Protein AF-A0A2E4FRW7-F1 (afdb_monomer)

Mean predicted aligned error: 6.84 Å

Secondary structure (DSSP, 8-state):
-HHHHHHHHHHHHHHHHHHHHHHHTTSS-HHHHHHHHHHHHHHHHHHHHHHHHHHHHHHHHHHHHHS-S----

Radius of gyration: 20.8 Å; Cα contacts (8 Å, |Δi|>4): 38; chains: 1; bounding box: 48×14×62 Å

Foldseek 3Di:
DLVVLVVQLVVLVVQLVVQVVCVVVVNHDPVSNVVSVVSNVVSVVVNVVVVVVVVVVVVVVVVVVPPDPPPDD

pLDDT: mean 90.12, std 12.98, range [47.25, 98.62]

Sequence (73 aa):
MTGAARASRILGERRLAAEQRRFEVGLSNTFFIAQAQRDLALDRNREQSAILDYTRSLVDFDAVQQIPLGGGS

Structure (mmCIF, N/CA/C/O backbone):
data_AF-A0A2E4FRW7-F1
#
_entry.id   AF-A0A2E4FRW7-F1
#
loop_
_atom_site.group_PDB
_atom_site.id
_atom_site.type_symbol
_atom_site.label_atom_id
_atom_site.label_alt_id
_atom_site.label_comp_id
_atom_site.label_asym_id
_atom_site.label_entity_id
_atom_site.label_seq_id
_atom_site.pdbx_PDB_ins_code
_atom_site.Cartn_x
_atom_site.Cartn_y
_atom_site.Cartn_z
_atom_site.occupancy
_atom_site.B_iso_or_equiv
_atom_site.auth_seq_id
_atom_site.auth_comp_id
_atom_site.auth_asym_id
_atom_site.auth_atom_id
_atom_site.pdbx_PDB_model_num
ATOM 1 N N . MET A 1 1 ? 14.492 -4.563 -7.311 1.00 67.25 1 MET A N 1
ATOM 2 C CA . MET A 1 1 ? 13.403 -3.660 -6.862 1.00 67.25 1 MET A CA 1
ATOM 3 C C . MET A 1 1 ? 12.055 -4.368 -6.706 1.00 67.25 1 MET A C 1
ATOM 5 O O . MET A 1 1 ? 11.377 -4.115 -5.718 1.00 67.25 1 MET A O 1
ATOM 9 N N . THR A 1 2 ? 11.693 -5.310 -7.584 1.00 80.19 2 THR A N 1
ATOM 10 C CA . THR A 1 2 ? 10.450 -6.113 -7.492 1.00 80.19 2 THR A CA 1
ATOM 11 C C . THR A 1 2 ? 10.248 -6.821 -6.142 1.00 80.19 2 THR A C 1
ATOM 13 O O . THR A 1 2 ? 9.155 -6.778 -5.587 1.00 80.19 2 THR A O 1
ATOM 16 N N . GLY A 1 3 ? 11.302 -7.408 -5.558 1.00 87.31 3 GLY A N 1
ATOM 17 C CA . GLY A 1 3 ? 11.221 -8.084 -4.252 1.00 87.31 3 GLY A CA 1
ATOM 18 C C . GLY A 1 3 ? 10.829 -7.166 -3.085 1.00 87.31 3 GLY A 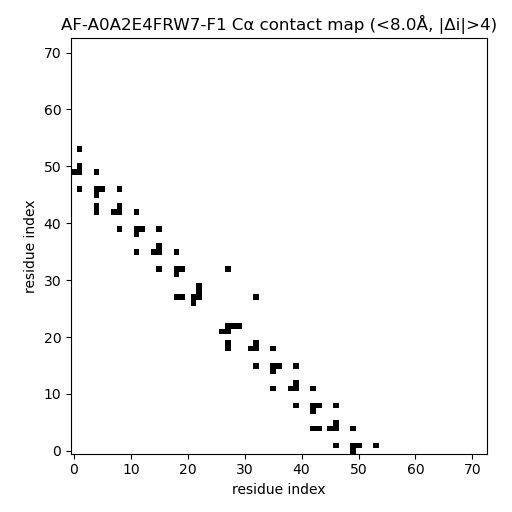C 1
ATOM 19 O O . GLY A 1 3 ? 10.033 -7.562 -2.237 1.00 87.31 3 GLY A O 1
ATOM 20 N N . ALA A 1 4 ? 11.323 -5.924 -3.072 1.00 90.06 4 ALA A N 1
ATOM 21 C CA . ALA A 1 4 ? 10.966 -4.936 -2.052 1.00 90.06 4 ALA A CA 1
ATOM 22 C C . ALA A 1 4 ? 9.514 -4.456 -2.216 1.00 90.06 4 ALA A C 1
ATOM 24 O O . ALA A 1 4 ? 8.781 -4.372 -1.234 1.00 90.06 4 ALA A O 1
ATOM 25 N N . ALA A 1 5 ? 9.073 -4.219 -3.457 1.00 92.31 5 ALA A N 1
ATOM 26 C CA . ALA A 1 5 ? 7.692 -3.832 -3.740 1.00 92.31 5 ALA A CA 1
ATOM 27 C C . ALA A 1 5 ? 6.694 -4.938 -3.345 1.00 92.31 5 ALA A C 1
ATOM 29 O O . ALA A 1 5 ? 5.692 -4.669 -2.683 1.00 92.31 5 ALA A O 1
ATOM 30 N N . ARG A 1 6 ? 7.030 -6.203 -3.633 1.00 94.19 6 ARG A N 1
ATOM 31 C CA . ARG A 1 6 ? 6.257 -7.370 -3.187 1.00 94.19 6 ARG A CA 1
ATOM 32 C C . ARG A 1 6 ? 6.181 -7.472 -1.664 1.00 94.19 6 ARG A C 1
ATOM 34 O O . ARG A 1 6 ? 5.111 -7.738 -1.119 1.00 94.19 6 ARG A O 1
ATOM 41 N N . ALA A 1 7 ? 7.302 -7.269 -0.970 1.00 96.00 7 ALA A N 1
ATOM 42 C CA . ALA A 1 7 ? 7.331 -7.280 0.491 1.00 96.00 7 ALA A CA 1
ATOM 43 C C . ALA A 1 7 ? 6.441 -6.175 1.089 1.00 96.00 7 ALA A C 1
ATOM 45 O O . ALA A 1 7 ? 5.707 -6.445 2.041 1.00 96.00 7 ALA A O 1
ATOM 46 N N . SER A 1 8 ? 6.444 -4.975 0.490 1.00 95.12 8 SER A N 1
ATOM 47 C CA . SER A 1 8 ? 5.564 -3.868 0.892 1.00 95.12 8 SER A CA 1
ATOM 48 C C . SER A 1 8 ? 4.091 -4.247 0.761 1.00 95.12 8 SER A C 1
ATOM 50 O O . SER A 1 8 ? 3.357 -4.164 1.744 1.00 95.12 8 SER A O 1
ATOM 52 N N . ARG A 1 9 ? 3.672 -4.799 -0.391 1.00 97.31 9 ARG A N 1
ATOM 53 C CA . ARG A 1 9 ? 2.289 -5.269 -0.576 1.00 97.31 9 ARG A CA 1
ATOM 54 C C . ARG A 1 9 ? 1.888 -6.295 0.484 1.00 97.31 9 ARG A C 1
ATOM 56 O O . ARG A 1 9 ? 0.818 -6.168 1.073 1.00 97.31 9 ARG A O 1
ATOM 63 N N . ILE A 1 10 ? 2.729 -7.298 0.748 1.00 98.00 10 ILE A N 1
ATOM 64 C CA . ILE A 1 10 ? 2.434 -8.341 1.748 1.00 98.00 10 ILE A CA 1
ATOM 65 C C . ILE A 1 10 ? 2.276 -7.728 3.147 1.00 98.00 10 ILE A C 1
ATOM 67 O O . ILE A 1 10 ? 1.387 -8.123 3.905 1.00 98.00 10 ILE A O 1
ATOM 71 N 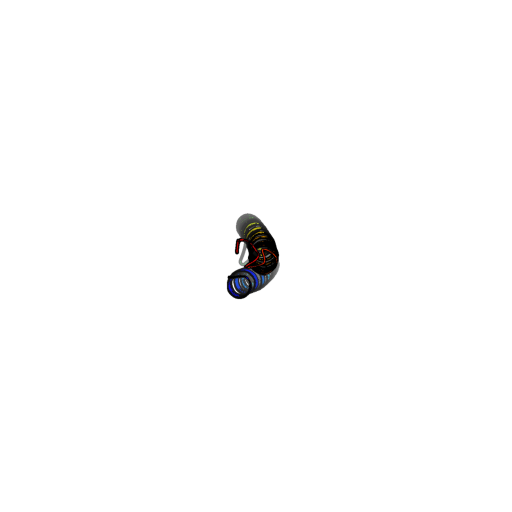N . LEU A 1 11 ? 3.119 -6.756 3.506 1.00 97.69 11 LEU A N 1
ATOM 72 C CA . LEU A 1 11 ? 2.985 -6.024 4.764 1.00 97.69 11 LEU A CA 1
ATOM 73 C C . LEU A 1 11 ? 1.676 -5.219 4.810 1.00 97.69 11 LEU A C 1
ATOM 75 O O . LEU A 1 11 ? 0.985 -5.251 5.831 1.00 97.69 11 LEU A O 1
ATOM 79 N N . GLY A 1 12 ? 1.310 -4.548 3.716 1.00 98.00 12 GLY A N 1
ATOM 80 C CA . GLY A 1 12 ? 0.046 -3.822 3.575 1.00 98.00 12 GLY A CA 1
ATOM 81 C C . GLY A 1 12 ? -1.181 -4.725 3.743 1.00 98.00 12 GLY A C 1
ATOM 82 O O . GLY A 1 12 ? -2.108 -4.377 4.471 1.00 98.00 12 GLY A O 1
ATOM 83 N N . GLU A 1 13 ? -1.161 -5.928 3.163 1.00 98.50 13 GLU A N 1
ATOM 84 C CA . GLU A 1 13 ? -2.233 -6.925 3.312 1.00 98.50 13 GLU A CA 1
ATOM 85 C C . GLU A 1 13 ? -2.400 -7.361 4.770 1.00 98.50 13 GLU A C 1
ATOM 87 O O . GLU A 1 13 ? -3.518 -7.417 5.286 1.00 98.50 13 GLU A O 1
ATOM 92 N N . ARG A 1 14 ? -1.285 -7.607 5.469 1.00 98.50 14 ARG A N 1
ATOM 93 C CA . ARG A 1 14 ? -1.301 -7.952 6.898 1.00 98.50 14 ARG A CA 1
ATOM 94 C C . ARG A 1 14 ? -1.815 -6.802 7.759 1.00 98.50 14 ARG A C 1
ATOM 96 O O . ARG A 1 14 ? -2.566 -7.055 8.698 1.00 98.50 14 ARG A O 1
ATOM 103 N N . ARG A 1 15 ? -1.441 -5.556 7.445 1.00 97.94 15 ARG A N 1
ATOM 104 C CA . ARG A 1 15 ? -1.948 -4.361 8.140 1.00 97.94 15 ARG A CA 1
ATOM 105 C C . ARG A 1 15 ? -3.452 -4.211 7.970 1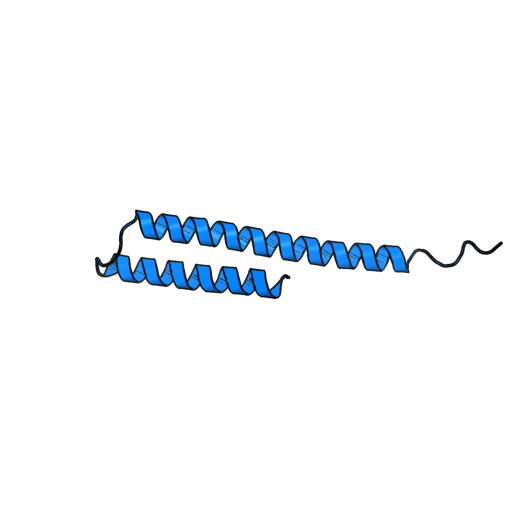.00 97.94 15 ARG A C 1
ATOM 107 O O . ARG A 1 15 ? -4.142 -4.038 8.967 1.00 97.94 15 ARG A O 1
ATOM 114 N N . LEU A 1 16 ? -3.963 -4.341 6.746 1.00 98.62 16 LEU A N 1
ATOM 115 C CA . LEU A 1 16 ? -5.401 -4.281 6.493 1.00 98.62 16 LEU A CA 1
ATOM 116 C C . LEU A 1 16 ? -6.152 -5.381 7.258 1.00 98.62 16 LEU A C 1
ATOM 118 O O . LEU A 1 16 ? -7.144 -5.096 7.923 1.00 98.62 16 LEU A O 1
ATOM 122 N N . ALA A 1 17 ? -5.648 -6.617 7.228 1.00 98.50 17 ALA A N 1
ATOM 123 C CA . ALA A 1 17 ? -6.243 -7.720 7.980 1.00 98.50 17 ALA A CA 1
ATOM 124 C C . ALA A 1 17 ? -6.229 -7.473 9.500 1.00 98.50 17 ALA A C 1
ATOM 126 O O . ALA A 1 17 ? -7.191 -7.805 10.191 1.00 98.50 17 ALA A O 1
ATOM 127 N N . ALA A 1 18 ? -5.154 -6.883 10.032 1.00 98.38 18 ALA A N 1
ATOM 128 C CA . ALA A 1 18 ? -5.060 -6.531 11.444 1.00 98.38 18 ALA A CA 1
ATOM 129 C C . ALA A 1 18 ? -6.054 -5.425 11.830 1.00 98.38 18 ALA A C 1
ATOM 131 O O . ALA A 1 18 ? -6.747 -5.565 12.835 1.00 98.38 18 ALA A O 1
ATOM 132 N N . GLU A 1 19 ? -6.169 -4.363 11.030 1.00 98.38 19 GLU A N 1
ATOM 133 C CA . GLU A 1 19 ? -7.126 -3.281 11.288 1.00 98.38 19 GLU A CA 1
ATOM 134 C C . GLU A 1 19 ? -8.576 -3.762 11.206 1.00 98.38 19 GLU A C 1
ATOM 136 O O . GLU A 1 19 ? -9.385 -3.395 12.056 1.00 98.38 19 GLU A O 1
ATOM 141 N N . GLN A 1 20 ? -8.890 -4.663 10.271 1.00 98.31 20 GLN A N 1
ATOM 142 C CA . GLN A 1 20 ? -10.217 -5.269 10.179 1.00 98.31 20 GLN A CA 1
ATOM 143 C C . GLN A 1 20 ? -10.571 -6.065 11.447 1.00 98.31 20 GLN A C 1
ATOM 145 O O . GLN A 1 20 ? -11.635 -5.859 12.025 1.00 98.31 20 GLN A O 1
ATOM 150 N N . ARG A 1 21 ? -9.646 -6.896 11.947 1.00 98.31 21 ARG A N 1
ATOM 151 C CA . ARG A 1 21 ? -9.842 -7.642 13.205 1.00 98.31 21 ARG A CA 1
ATOM 152 C C . ARG A 1 21 ? -9.985 -6.721 14.410 1.00 98.31 21 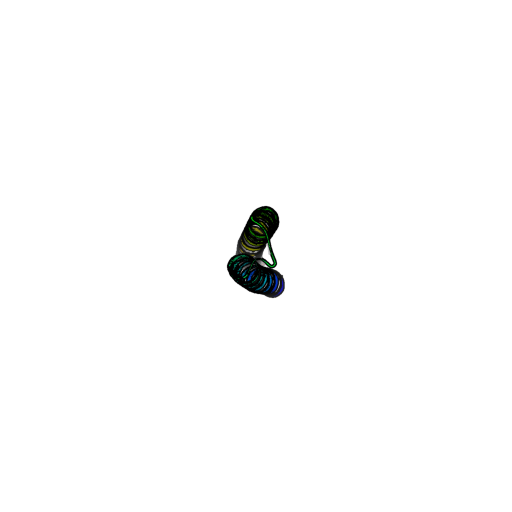ARG A C 1
ATOM 154 O O . ARG A 1 21 ? -10.804 -6.972 15.284 1.00 98.31 21 ARG A O 1
ATOM 161 N N . ARG A 1 22 ? -9.190 -5.648 14.474 1.00 98.31 22 ARG A N 1
ATOM 162 C CA . ARG A 1 22 ? -9.296 -4.649 15.548 1.00 98.31 22 ARG A CA 1
ATOM 163 C C . ARG A 1 22 ? -10.643 -3.940 15.509 1.00 98.31 22 ARG A C 1
ATOM 165 O O . ARG A 1 22 ? -11.21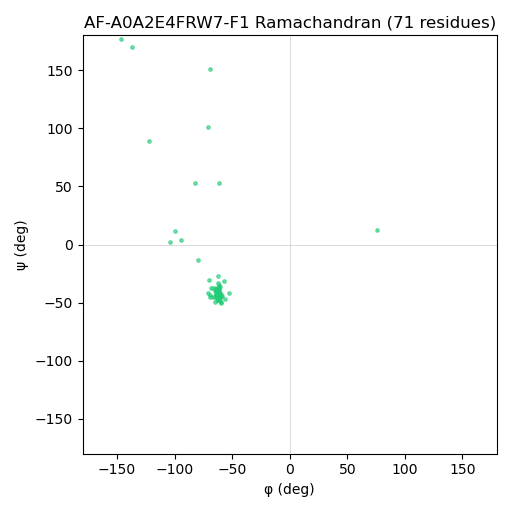4 -3.703 16.564 1.00 98.31 22 ARG A O 1
ATOM 172 N N . PHE A 1 23 ? -11.151 -3.620 14.323 1.00 98.25 23 PHE A N 1
ATOM 173 C CA . PHE A 1 23 ? -12.469 -3.017 14.154 1.00 98.25 23 PHE A CA 1
ATOM 174 C C . PHE A 1 23 ? -13.590 -3.945 14.632 1.00 98.25 23 PHE A C 1
ATOM 176 O O . PHE A 1 23 ? -14.465 -3.498 15.368 1.00 98.25 23 PHE A O 1
ATOM 183 N N . GLU A 1 24 ? -13.522 -5.238 14.301 1.00 98.00 24 GLU A N 1
ATOM 184 C CA . GLU A 1 24 ? -14.498 -6.252 14.739 1.00 98.00 24 GLU A CA 1
ATOM 185 C C . GLU A 1 24 ? -14.626 -6.349 16.268 1.00 98.00 24 GLU A C 1
ATOM 187 O O . GLU A 1 24 ? -15.714 -6.612 16.774 1.00 98.00 24 GLU A O 1
ATOM 192 N N . VAL A 1 25 ? -13.542 -6.090 17.008 1.00 98.25 25 VAL A N 1
ATOM 193 C CA . VAL A 1 25 ? -13.533 -6.078 18.484 1.00 98.25 25 VAL A CA 1
ATOM 194 C C . VAL A 1 25 ? -13.619 -4.668 19.092 1.00 98.25 25 VAL A C 1
ATOM 196 O O . VAL A 1 25 ? -13.385 -4.498 20.287 1.00 98.25 25 VAL A O 1
ATOM 199 N N . GLY A 1 26 ? -13.922 -3.640 18.291 1.00 97.44 26 GLY A N 1
ATOM 200 C CA . GLY A 1 26 ? -14.099 -2.256 18.756 1.00 97.44 26 GLY A CA 1
ATOM 201 C C . GLY A 1 26 ? -12.808 -1.493 19.093 1.00 97.44 26 GLY A C 1
ATOM 202 O O . GLY A 1 26 ? -12.862 -0.416 19.679 1.00 97.44 26 GLY A O 1
ATOM 203 N N . LEU A 1 27 ? -11.640 -2.019 18.716 1.00 97.44 27 LEU A N 1
ATOM 204 C CA . LEU A 1 27 ? -10.315 -1.421 1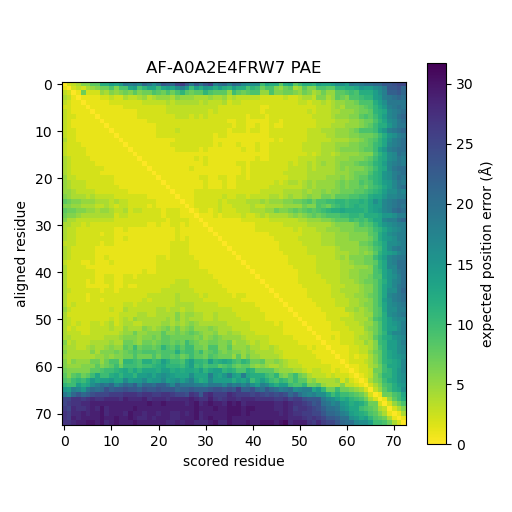8.942 1.00 97.44 27 LEU A CA 1
ATOM 205 C C . LEU A 1 27 ? -9.796 -0.587 17.753 1.00 97.44 27 LEU A C 1
ATOM 207 O O . LEU A 1 27 ? -8.644 -0.139 17.775 1.00 97.44 27 LEU A O 1
ATOM 211 N N . SER A 1 28 ? -10.598 -0.426 16.698 1.00 97.12 28 SER A N 1
ATOM 212 C CA . SER A 1 28 ? -10.307 0.407 15.523 1.00 97.12 28 SER A CA 1
ATOM 213 C C . SER A 1 28 ? -11.596 1.030 14.970 1.00 97.12 28 SER A C 1
ATOM 215 O O . SER A 1 28 ? -12.687 0.776 15.479 1.00 97.12 28 SER A O 1
ATOM 217 N N . ASN A 1 29 ? -11.481 1.865 13.938 1.00 97.06 29 ASN A N 1
ATOM 218 C CA . ASN A 1 29 ? -12.599 2.546 13.286 1.00 97.06 29 ASN A CA 1
ATOM 219 C C . ASN A 1 29 ? -12.463 2.510 11.752 1.00 97.06 29 ASN A C 1
ATOM 221 O O . ASN A 1 29 ? -11.422 2.151 11.196 1.00 97.06 29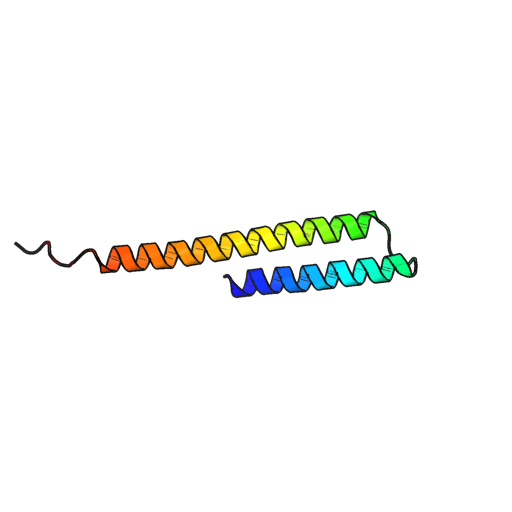 ASN A O 1
ATOM 225 N N . THR A 1 30 ? -13.525 2.911 11.053 1.00 97.00 30 THR A N 1
ATOM 226 C CA . THR A 1 30 ? -13.581 2.889 9.583 1.00 97.00 30 THR A CA 1
ATOM 227 C C . THR A 1 30 ? -12.543 3.792 8.917 1.00 97.00 30 THR A C 1
ATOM 229 O O . THR A 1 30 ? -12.103 3.488 7.809 1.00 97.00 30 THR A O 1
ATOM 232 N N . PHE A 1 31 ? -12.099 4.866 9.579 1.00 98.06 31 PHE A N 1
ATOM 233 C CA . PHE A 1 31 ? -11.041 5.733 9.060 1.00 98.06 31 PHE A CA 1
ATOM 234 C C . PHE A 1 31 ? -9.707 4.983 8.933 1.00 98.06 31 PHE A C 1
ATOM 236 O O . PHE A 1 31 ? -9.065 5.068 7.883 1.00 98.06 31 PHE A O 1
ATOM 243 N N . PHE A 1 32 ? -9.320 4.196 9.944 1.00 97.88 32 PHE A N 1
ATOM 244 C CA . PHE A 1 32 ? -8.086 3.403 9.903 1.00 97.88 32 PHE A CA 1
ATOM 245 C C . PHE A 1 32 ? -8.147 2.264 8.883 1.00 97.88 32 PHE A C 1
ATOM 247 O O . PHE A 1 32 ? -7.168 2.040 8.169 1.00 97.88 32 PHE A O 1
ATOM 254 N N . ILE A 1 33 ? -9.302 1.606 8.730 1.00 98.31 33 ILE A N 1
ATOM 255 C CA . ILE A 1 33 ? -9.507 0.621 7.655 1.00 98.31 33 ILE A CA 1
ATOM 256 C C . ILE A 1 33 ? -9.328 1.286 6.289 1.00 98.31 33 ILE A C 1
ATOM 258 O O . ILE A 1 33 ? -8.555 0.800 5.463 1.00 98.31 33 ILE A O 1
ATOM 262 N N . ALA A 1 34 ? -9.995 2.418 6.052 1.00 98.44 34 ALA A N 1
ATOM 263 C CA . ALA A 1 34 ? -9.899 3.128 4.781 1.00 98.44 34 ALA A CA 1
ATOM 264 C C . ALA A 1 34 ? -8.463 3.599 4.498 1.00 98.44 34 ALA A C 1
ATOM 266 O O . ALA A 1 34 ? -8.018 3.574 3.351 1.00 98.44 34 ALA A O 1
ATOM 267 N N . GLN A 1 35 ? -7.714 3.999 5.530 1.00 98.19 35 GLN A N 1
ATOM 268 C CA . GLN A 1 35 ? -6.297 4.327 5.396 1.00 98.19 35 GLN A CA 1
ATOM 269 C C . GLN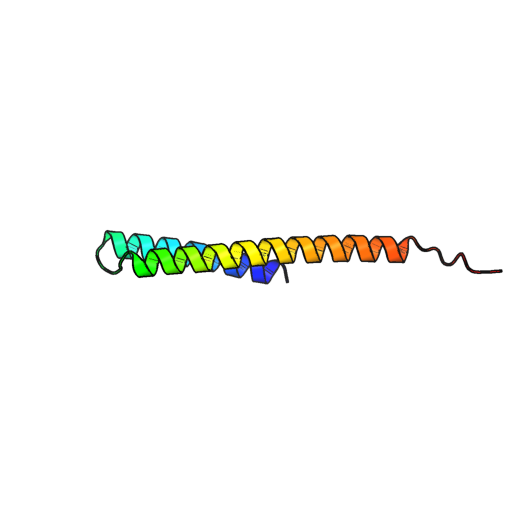 A 1 35 ? -5.466 3.101 4.998 1.00 98.19 35 GLN A C 1
ATOM 271 O O . GLN A 1 35 ? -4.747 3.166 4.005 1.00 98.19 35 GLN A O 1
ATOM 276 N N . ALA A 1 36 ? -5.626 1.968 5.686 1.00 98.38 36 ALA A N 1
ATOM 277 C CA . ALA A 1 36 ? -4.917 0.734 5.350 1.00 98.38 36 ALA A CA 1
ATOM 278 C C . ALA A 1 36 ? -5.246 0.230 3.930 1.00 98.38 36 ALA A C 1
ATOM 280 O O . ALA A 1 36 ? -4.366 -0.262 3.225 1.00 98.38 36 ALA A O 1
ATOM 281 N N . GLN A 1 37 ? -6.495 0.390 3.481 1.00 98.44 37 GLN A N 1
ATOM 282 C CA . GLN A 1 37 ? -6.909 0.069 2.111 1.00 98.44 37 GLN A CA 1
ATOM 283 C C . GLN A 1 37 ? -6.233 0.973 1.073 1.00 98.44 37 GLN A C 1
ATOM 285 O O . GLN A 1 37 ? -5.744 0.469 0.060 1.00 98.44 37 GLN A O 1
ATOM 290 N N . ARG A 1 38 ? -6.178 2.292 1.317 1.00 98.56 38 ARG A N 1
ATOM 291 C CA . ARG A 1 38 ? -5.481 3.244 0.432 1.00 98.56 38 ARG A CA 1
ATOM 292 C C . ARG A 1 38 ? -3.990 2.930 0.338 1.00 98.56 38 ARG A C 1
ATOM 294 O O . ARG A 1 38 ? -3.458 2.868 -0.767 1.00 98.56 38 ARG A O 1
ATOM 301 N N . ASP A 1 39 ? -3.345 2.680 1.473 1.00 98.00 39 ASP A N 1
ATOM 302 C CA . ASP A 1 39 ? -1.918 2.351 1.523 1.00 98.00 39 ASP A CA 1
ATOM 303 C C . ASP A 1 39 ? -1.624 1.052 0.754 1.00 98.00 39 ASP A C 1
ATOM 305 O O . ASP A 1 39 ? -0.713 1.007 -0.073 1.00 98.00 39 ASP A O 1
ATOM 309 N N . LEU A 1 40 ? -2.453 0.015 0.932 1.00 98.50 40 LEU A N 1
ATOM 310 C CA . LEU A 1 40 ? -2.329 -1.236 0.179 1.00 98.50 40 LEU A CA 1
ATOM 311 C C . LEU A 1 40 ? -2.528 -1.036 -1.334 1.00 98.50 40 LEU A C 1
ATOM 313 O O . LEU A 1 40 ? -1.840 -1.671 -2.135 1.00 98.50 40 LEU A O 1
ATOM 317 N N . ALA A 1 41 ? -3.452 -0.167 -1.750 1.00 98.25 41 ALA A N 1
ATOM 318 C CA . ALA A 1 41 ? -3.646 0.143 -3.1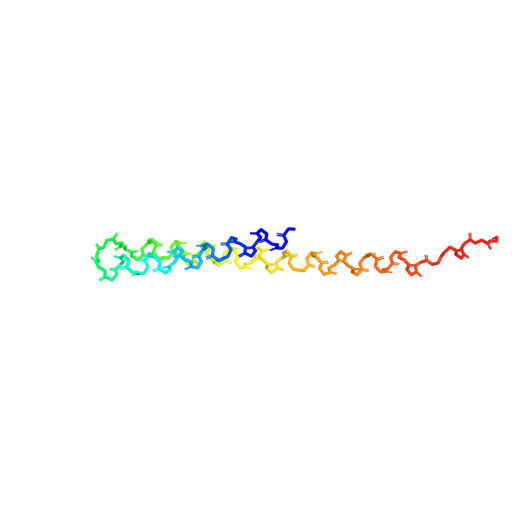65 1.00 98.25 41 ALA A CA 1
ATOM 319 C C . ALA A 1 41 ? -2.400 0.807 -3.778 1.00 98.25 41 ALA A C 1
ATOM 321 O O . ALA A 1 41 ? -1.985 0.442 -4.879 1.00 98.25 41 ALA A O 1
ATOM 322 N N . LEU A 1 42 ? -1.760 1.723 -3.046 1.00 97.94 42 LEU A N 1
ATOM 323 C CA . LEU A 1 42 ? -0.502 2.342 -3.469 1.00 97.94 42 LEU A CA 1
ATOM 324 C C . LEU A 1 42 ? 0.630 1.316 -3.586 1.00 97.94 42 LEU A C 1
ATOM 326 O O . LEU A 1 42 ? 1.378 1.339 -4.563 1.00 97.94 42 LEU A O 1
ATOM 330 N N . ASP A 1 43 ? 0.735 0.388 -2.638 1.00 97.25 43 ASP A N 1
ATOM 331 C CA . ASP A 1 43 ? 1.760 -0.658 -2.673 1.00 97.25 43 ASP A CA 1
ATOM 332 C C . ASP A 1 43 ? 1.566 -1.641 -3.830 1.00 97.25 43 ASP A C 1
ATOM 334 O O . ASP A 1 43 ? 2.538 -2.033 -4.477 1.00 97.25 43 ASP A O 1
ATOM 338 N N . ARG A 1 44 ? 0.314 -1.979 -4.162 1.00 96.81 44 ARG A N 1
ATOM 339 C CA . ARG A 1 44 ? -0.010 -2.776 -5.356 1.00 96.81 44 ARG A CA 1
ATOM 340 C C . ARG A 1 44 ? 0.409 -2.070 -6.642 1.00 96.81 44 ARG A C 1
ATOM 342 O O . ARG A 1 44 ? 1.013 -2.703 -7.504 1.00 96.81 44 ARG A O 1
ATOM 349 N N . ASN A 1 45 ? 0.146 -0.768 -6.752 1.00 97.25 45 ASN A N 1
ATOM 350 C CA . ASN A 1 45 ? 0.575 0.017 -7.911 1.00 97.25 45 ASN A CA 1
ATOM 351 C C . ASN A 1 45 ? 2.105 0.051 -8.032 1.00 97.25 45 ASN A C 1
ATOM 353 O O . ASN A 1 45 ? 2.639 -0.159 -9.118 1.00 97.25 45 ASN A O 1
ATOM 357 N N . ARG A 1 46 ? 2.824 0.235 -6.918 1.00 95.00 46 ARG A N 1
ATOM 358 C CA . ARG A 1 46 ? 4.297 0.207 -6.904 1.00 95.00 46 ARG A CA 1
ATOM 359 C C . ARG A 1 46 ? 4.857 -1.143 -7.348 1.00 95.00 46 ARG A C 1
ATOM 361 O O . ARG A 1 46 ? 5.840 -1.175 -8.083 1.00 95.00 46 ARG A O 1
ATOM 368 N N . GLU A 1 47 ? 4.253 -2.251 -6.920 1.00 95.31 47 GLU A N 1
ATOM 369 C CA . GLU A 1 47 ? 4.661 -3.587 -7.371 1.00 95.31 47 GLU A CA 1
ATOM 370 C C . GLU A 1 47 ? 4.425 -3.778 -8.870 1.00 95.31 47 GLU A C 1
ATOM 372 O O . GLU A 1 47 ? 5.319 -4.271 -9.555 1.00 95.31 47 GLU A O 1
ATOM 377 N N . GLN A 1 48 ? 3.282 -3.331 -9.399 1.00 95.69 48 GLN A N 1
ATOM 378 C CA . GLN A 1 48 ? 3.007 -3.387 -10.837 1.00 95.69 48 GLN A CA 1
ATOM 379 C C . GLN A 1 48 ? 4.021 -2.573 -11.645 1.00 95.69 48 GLN A C 1
ATOM 381 O O . GLN A 1 48 ? 4.603 -3.104 -12.590 1.00 95.69 48 GLN A O 1
ATOM 386 N N . SER A 1 49 ? 4.300 -1.327 -11.250 1.00 94.44 49 SER A N 1
ATOM 387 C CA . SER A 1 49 ? 5.328 -0.507 -11.902 1.00 94.44 49 SER A CA 1
ATOM 388 C C . SER A 1 49 ? 6.702 -1.175 -11.849 1.00 94.44 49 SER A C 1
ATOM 390 O O . SER A 1 49 ? 7.361 -1.282 -12.875 1.00 94.44 49 SER A O 1
ATOM 392 N N . ALA A 1 50 ? 7.100 -1.734 -10.701 1.00 93.19 50 ALA A N 1
ATOM 393 C CA . ALA A 1 50 ? 8.382 -2.426 -10.580 1.00 93.19 50 ALA A CA 1
ATOM 394 C C . ALA A 1 50 ? 8.489 -3.667 -11.490 1.00 93.19 50 ALA A C 1
ATOM 396 O O . ALA A 1 50 ? 9.582 -3.992 -11.954 1.00 93.19 50 ALA A O 1
ATOM 397 N N . ILE A 1 51 ? 7.379 -4.374 -11.734 1.00 92.94 51 ILE A N 1
ATOM 398 C CA . ILE A 1 51 ? 7.325 -5.496 -12.684 1.00 92.94 51 ILE A CA 1
ATOM 399 C C . ILE A 1 51 ? 7.466 -4.989 -14.125 1.00 92.94 51 ILE A C 1
ATOM 401 O O . ILE A 1 51 ? 8.219 -5.577 -14.904 1.00 92.94 51 ILE A O 1
ATOM 405 N N . LEU A 1 52 ? 6.777 -3.900 -14.477 1.00 93.62 52 LEU A N 1
ATOM 406 C CA . LEU A 1 52 ? 6.872 -3.286 -15.803 1.00 93.62 52 LEU A CA 1
ATOM 407 C C . LEU A 1 52 ? 8.289 -2.776 -16.086 1.00 93.62 52 LEU A C 1
ATOM 409 O O . LEU A 1 52 ? 8.842 -3.088 -17.137 1.00 93.62 52 LEU A O 1
ATOM 413 N N . ASP A 1 53 ? 8.904 -2.077 -15.133 1.00 91.81 53 ASP A N 1
ATOM 414 C CA . ASP A 1 53 ? 10.272 -1.562 -15.253 1.00 91.81 53 ASP A CA 1
ATOM 415 C C . ASP A 1 53 ? 11.287 -2.697 -15.422 1.00 91.81 53 ASP A C 1
ATOM 417 O O . ASP A 1 53 ? 12.197 -2.616 -16.250 1.00 91.81 53 ASP A O 1
ATOM 421 N N . TYR A 1 54 ? 11.115 -3.789 -14.670 1.00 89.00 54 TYR A N 1
ATOM 422 C CA . TYR A 1 54 ? 11.941 -4.984 -14.823 1.00 89.00 54 TYR A CA 1
ATOM 423 C C . TYR A 1 54 ? 11.779 -5.612 -16.211 1.00 89.00 54 TYR A C 1
ATOM 425 O O . TYR A 1 54 ? 12.773 -5.906 -16.869 1.00 89.00 54 TYR A O 1
ATOM 433 N N . THR A 1 55 ? 10.540 -5.759 -16.683 1.00 89.88 55 THR A N 1
ATOM 434 C CA . THR A 1 55 ? 10.245 -6.311 -18.013 1.00 89.88 55 THR A CA 1
ATOM 435 C C . THR A 1 55 ? 10.858 -5.447 -19.112 1.00 89.88 55 THR A C 1
ATOM 437 O O . THR A 1 55 ? 11.499 -5.969 -20.019 1.00 89.88 55 THR A O 1
ATOM 440 N N . ARG A 1 56 ? 10.733 -4.120 -19.003 1.00 90.94 56 ARG A N 1
ATOM 441 C CA . ARG A 1 56 ? 11.345 -3.181 -19.945 1.00 90.94 56 ARG A CA 1
ATOM 442 C C . ARG A 1 56 ? 12.867 -3.286 -19.947 1.00 90.94 56 ARG A C 1
ATOM 444 O O . ARG A 1 56 ? 13.457 -3.337 -21.015 1.00 90.94 56 ARG A O 1
ATOM 451 N N . SER A 1 57 ? 13.482 -3.397 -18.772 1.00 89.50 57 SER A N 1
ATOM 452 C CA . SER A 1 57 ? 14.939 -3.539 -18.646 1.00 89.50 57 SER A CA 1
ATOM 453 C C . SER A 1 57 ? 15.463 -4.807 -19.331 1.00 89.50 57 SER A C 1
ATOM 455 O O . SER A 1 57 ? 16.555 -4.788 -19.889 1.00 89.50 57 SER A O 1
ATOM 457 N N . LEU A 1 58 ? 14.691 -5.902 -19.311 1.00 90.19 58 LEU A N 1
ATOM 458 C CA . LEU A 1 58 ? 15.028 -7.127 -20.043 1.00 90.19 58 LEU A CA 1
ATOM 459 C C . LEU A 1 58 ? 14.922 -6.935 -21.560 1.00 90.19 58 LEU A C 1
ATOM 461 O O . LEU A 1 58 ? 15.828 -7.327 -22.285 1.00 90.19 58 LEU A O 1
ATOM 465 N N . VAL A 1 59 ? 13.850 -6.294 -22.033 1.00 89.94 59 VAL A N 1
ATOM 466 C CA . VAL A 1 59 ? 13.669 -6.006 -23.466 1.00 89.94 59 VAL A CA 1
ATOM 467 C C . VAL A 1 59 ? 14.765 -5.075 -23.987 1.00 89.94 59 VAL A C 1
ATOM 469 O O . VAL A 1 59 ? 15.331 -5.333 -25.046 1.00 89.94 59 VAL A O 1
ATOM 472 N N . ASP A 1 60 ? 15.095 -4.018 -23.242 1.00 87.44 60 ASP A N 1
ATOM 473 C CA . ASP A 1 60 ? 16.158 -3.078 -23.609 1.00 87.44 60 ASP A CA 1
ATOM 474 C C . ASP A 1 60 ? 17.528 -3.785 -23.646 1.00 87.44 60 ASP A C 1
ATOM 476 O O . ASP A 1 60 ? 18.333 -3.536 -24.544 1.00 87.44 60 ASP A O 1
ATOM 480 N N . PHE A 1 61 ? 17.783 -4.709 -22.713 1.00 86.94 61 PHE A N 1
ATOM 481 C CA . PHE A 1 61 ? 18.992 -5.535 -22.712 1.00 86.94 61 PHE A CA 1
ATOM 482 C C . PHE A 1 61 ? 19.082 -6.436 -23.951 1.00 86.94 61 PHE A C 1
ATOM 484 O O . PHE A 1 61 ? 20.117 -6.437 -24.620 1.00 86.94 61 PHE A O 1
ATOM 491 N N . ASP A 1 62 ? 18.003 -7.141 -24.299 1.00 82.81 62 ASP A N 1
ATOM 492 C CA . ASP A 1 62 ? 17.949 -7.987 -25.498 1.00 82.81 62 ASP A CA 1
ATOM 493 C C . ASP A 1 62 ? 18.137 -7.164 -26.781 1.00 82.81 62 ASP A C 1
ATOM 495 O O . ASP A 1 62 ? 18.870 -7.573 -27.683 1.00 82.81 62 ASP A O 1
ATOM 499 N N . ALA A 1 63 ? 17.530 -5.975 -26.855 1.00 80.94 63 ALA A N 1
ATOM 500 C CA . ALA A 1 63 ? 17.673 -5.076 -27.995 1.00 80.94 63 ALA A CA 1
ATOM 501 C C . ALA A 1 63 ? 19.125 -4.609 -28.183 1.00 80.94 63 ALA A C 1
ATOM 503 O O . ALA A 1 63 ? 19.621 -4.605 -29.309 1.00 80.94 63 ALA A O 1
ATOM 504 N N . VAL A 1 64 ? 19.832 -4.267 -27.098 1.00 83.31 64 VAL A N 1
ATOM 505 C CA . VAL A 1 64 ? 21.259 -3.901 -27.153 1.00 83.31 64 VAL A CA 1
ATOM 506 C C . VAL A 1 64 ? 22.123 -5.078 -27.608 1.00 83.31 64 VAL A C 1
ATOM 508 O O . VAL A 1 64 ? 23.055 -4.871 -28.382 1.00 83.31 64 VAL A O 1
ATOM 511 N N . GLN A 1 65 ? 21.820 -6.308 -27.180 1.00 79.00 65 GLN A N 1
ATOM 512 C CA . GLN A 1 65 ? 22.566 -7.494 -27.620 1.00 79.00 65 GLN A CA 1
ATOM 513 C C . GLN A 1 65 ? 22.322 -7.865 -29.087 1.00 79.00 65 GLN A C 1
ATOM 515 O O . GLN A 1 65 ? 23.210 -8.418 -29.735 1.00 79.00 65 GLN A O 1
ATOM 520 N N . GLN A 1 66 ? 21.129 -7.581 -29.615 1.00 66.38 66 GLN A N 1
ATOM 521 C CA . GLN A 1 66 ? 20.775 -7.869 -31.004 1.00 66.38 66 GLN A CA 1
ATOM 522 C C . GLN A 1 66 ? 21.321 -6.850 -32.005 1.00 66.38 66 GLN A C 1
ATOM 524 O O . GLN A 1 66 ? 21.304 -7.156 -33.194 1.00 66.38 66 GLN A O 1
ATOM 529 N N . ILE A 1 67 ? 21.823 -5.684 -31.571 1.00 58.84 67 ILE A N 1
ATOM 530 C CA . ILE A 1 67 ? 22.629 -4.802 -32.427 1.00 58.84 67 ILE A CA 1
ATOM 531 C C . ILE A 1 67 ? 23.974 -5.508 -32.620 1.00 58.84 67 ILE A C 1
ATOM 533 O O . ILE A 1 67 ? 24.812 -5.485 -31.715 1.00 58.84 67 ILE A O 1
ATOM 537 N N . PRO A 1 68 ? 24.217 -6.173 -33.763 1.00 52.69 68 PRO A N 1
ATOM 538 C CA . PRO A 1 68 ? 25.464 -6.875 -33.948 1.00 52.69 68 PRO A CA 1
ATOM 539 C C . PRO A 1 68 ? 26.563 -5.825 -34.068 1.00 52.69 68 PRO A C 1
ATOM 541 O O . PRO A 1 68 ? 26.359 -4.737 -34.614 1.00 52.69 68 PRO A O 1
ATOM 544 N N . LEU A 1 69 ? 27.760 -6.207 -33.648 1.00 56.69 69 LEU A N 1
ATOM 545 C CA . LEU A 1 69 ? 29.038 -5.619 -34.045 1.00 56.69 69 LEU A CA 1
ATOM 546 C C . LEU A 1 69 ? 29.255 -5.771 -35.575 1.00 56.69 69 LEU A C 1
ATOM 548 O O . LEU A 1 69 ? 30.242 -6.345 -36.016 1.00 56.69 69 LEU A O 1
ATOM 552 N N . GLY A 1 70 ? 28.291 -5.328 -36.389 1.00 57.56 70 GLY A N 1
ATOM 553 C CA . GLY A 1 70 ? 28.253 -5.406 -37.851 1.00 57.56 70 GLY A CA 1
ATOM 554 C C . GLY A 1 70 ? 28.565 -4.076 -38.538 1.00 57.56 70 GLY A C 1
ATOM 555 O O . GLY A 1 70 ? 28.556 -4.004 -39.759 1.00 57.56 70 GLY A O 1
ATOM 556 N N . GLY A 1 71 ? 28.877 -3.027 -37.773 1.00 56.28 71 GLY A N 1
ATOM 557 C CA . GLY A 1 71 ? 29.473 -1.791 -38.285 1.00 56.28 71 GLY A CA 1
ATOM 558 C C . GLY A 1 71 ? 30.985 -1.936 -38.455 1.00 56.28 71 GLY A C 1
ATOM 559 O O . GLY A 1 71 ? 31.744 -1.175 -37.866 1.00 56.28 71 GLY A O 1
ATOM 560 N N . GLY A 1 72 ? 31.415 -2.969 -39.175 1.00 63.31 72 GLY A N 1
ATOM 561 C CA . GLY A 1 72 ? 32.800 -3.195 -39.560 1.00 63.31 72 GLY A CA 1
ATOM 562 C C . GLY A 1 72 ? 32.898 -3.290 -41.075 1.00 63.31 72 GLY A C 1
ATOM 563 O O . GLY A 1 72 ? 32.779 -4.386 -41.613 1.00 63.31 72 GLY A O 1
ATOM 564 N N . SER A 1 73 ? 33.100 -2.143 -41.725 1.00 47.25 73 SER A N 1
ATOM 565 C CA . SER A 1 73 ? 33.743 -1.961 -43.038 1.00 47.25 73 SER A CA 1
ATOM 566 C C . SER A 1 73 ? 33.836 -0.474 -43.350 1.00 47.25 73 SER A C 1
ATOM 568 O O . SER A 1 73 ? 32.760 0.167 -43.324 1.00 47.25 73 SER A O 1
#

Solvent-accessible surface area (backbone atoms only — not comparable to full-atom values): 3953 Å² total; per-residue (Å²): 110,43,69,58,28,48,51,46,29,56,51,27,53,52,49,34,54,50,40,51,54,30,35,78,72,68,74,45,54,71,68,59,41,54,47,32,51,52,53,28,52,53,27,48,52,49,26,52,49,36,49,50,54,49,52,48,53,52,52,54,50,52,53,59,66,67,57,64,94,69,91,75,131

Nearest PDB structures (foldseek):
  7qep-assembly1_O5  TM=7.221E-01  e=4.618E-01  Encephalitozoon cuniculi GB-M1
  5ng5-assembly1_B  TM=8.710E-01  e=2.708E+00  Escherichia coli
  5c22-assembly4_D  TM=5.363E-01  e=9.405E+00  Escherichia coli
  5c21-assembly1_A  TM=5.114E-01  e=8.808E+00  Escherichia coli